Protein AF-A0A966TIG9-F1 (afdb_monomer_lite)

Secondary structure (DSSP, 8-state):
-----------PPPEEEEEPGGGHHHHHHHHHSSS-SSHHHHTEEEETTEEEEEES-HHHHHHHHHHHHHHHHS-SSPPPHHHHHHHHHHHHHHHHHEEEEEETTTEEEEEEE-SSPPPHHHHHHHHHHHTT-

Structure (mmCIF, N/CA/C/O backbone):
data_AF-A0A966TIG9-F1
#
_entry.id   AF-A0A966TIG9-F1
#
loop_
_atom_site.group_PDB
_atom_site.id
_atom_site.type_symbol
_atom_site.label_atom_id
_atom_site.label_alt_id
_atom_site.label_comp_id
_atom_site.label_asym_id
_atom_site.label_entity_id
_atom_site.label_seq_id
_atom_site.pdbx_PDB_ins_code
_atom_site.Cartn_x
_atom_site.Cartn_y
_atom_site.Cartn_z
_atom_site.occupancy
_atom_site.B_iso_or_equiv
_atom_site.auth_seq_id
_atom_site.auth_comp_id
_atom_site.auth_asym_id
_atom_site.auth_atom_id
_atom_site.pdbx_PDB_model_num
ATOM 1 N N . MET A 1 1 ? -39.528 -1.599 31.797 1.00 41.69 1 MET A N 1
ATOM 2 C CA . MET A 1 1 ? -38.512 -2.635 31.522 1.00 41.69 1 MET A CA 1
ATOM 3 C C . MET A 1 1 ? -37.709 -2.132 30.347 1.00 41.69 1 MET A C 1
ATOM 5 O O . MET A 1 1 ? -38.044 -2.378 29.195 1.00 41.69 1 MET A O 1
ATOM 9 N N . ASP A 1 2 ? -36.752 -1.287 30.697 1.00 46.31 2 ASP A N 1
ATOM 10 C CA . ASP A 1 2 ? -35.815 -0.603 29.828 1.00 46.31 2 ASP A CA 1
ATOM 11 C C . ASP A 1 2 ? -34.930 -1.602 29.083 1.00 46.31 2 ASP A C 1
ATOM 13 O O . ASP A 1 2 ? -34.310 -2.474 29.687 1.00 46.31 2 ASP A O 1
ATOM 17 N N . GLY A 1 3 ? -34.872 -1.458 27.764 1.00 47.09 3 GLY A N 1
ATOM 18 C CA . GLY A 1 3 ? -33.974 -2.203 26.891 1.00 47.09 3 GLY A CA 1
ATOM 19 C C . GLY A 1 3 ? -33.348 -1.252 25.887 1.00 47.09 3 GLY A C 1
ATOM 20 O O . GLY A 1 3 ? -33.591 -1.367 24.689 1.00 47.09 3 GLY A O 1
ATOM 21 N N . GLN A 1 4 ? -32.604 -0.257 26.378 1.00 45.53 4 GLN A N 1
ATOM 22 C CA . GLN A 1 4 ? -31.752 0.565 25.524 1.00 45.53 4 GLN A CA 1
ATOM 23 C C . GLN A 1 4 ? -30.664 -0.331 24.918 1.00 45.53 4 GLN A C 1
ATOM 25 O O . GLN A 1 4 ? -29.668 -0.648 25.562 1.00 45.53 4 GLN A O 1
ATOM 30 N N . LEU A 1 5 ? -30.872 -0.746 23.668 1.00 45.50 5 LEU A N 1
ATOM 31 C CA . LEU A 1 5 ? -29.820 -1.222 22.777 1.00 45.50 5 LEU A CA 1
ATOM 32 C C . LEU A 1 5 ? -28.907 -0.033 22.474 1.00 45.50 5 LEU A C 1
ATOM 34 O O . LEU A 1 5 ? -29.104 0.698 21.505 1.00 45.50 5 LEU A O 1
ATOM 38 N N . THR A 1 6 ? -27.916 0.188 23.330 1.00 45.88 6 THR A N 1
ATOM 39 C CA . THR A 1 6 ? -26.764 1.023 23.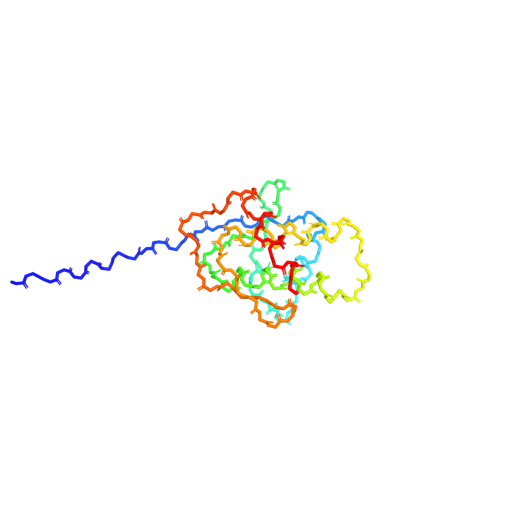010 1.00 45.88 6 THR A CA 1
ATOM 40 C C . THR A 1 6 ? -25.964 0.321 21.915 1.00 45.88 6 THR A C 1
ATOM 42 O O . THR A 1 6 ? -24.988 -0.377 22.170 1.00 45.88 6 THR A O 1
ATOM 45 N N . LEU A 1 7 ? -26.384 0.510 20.660 1.00 47.91 7 LEU A N 1
ATOM 46 C CA . LEU A 1 7 ? -25.502 0.413 19.502 1.00 47.91 7 LEU A CA 1
ATOM 47 C C . LEU A 1 7 ? -24.429 1.491 19.683 1.00 47.91 7 LEU A C 1
ATOM 49 O O . LEU A 1 7 ? -24.542 2.603 19.173 1.00 47.91 7 LEU A O 1
ATOM 53 N N . LEU A 1 8 ? -23.398 1.176 20.465 1.00 48.22 8 LEU A N 1
ATOM 54 C CA . LEU A 1 8 ? -22.114 1.845 20.361 1.00 48.22 8 LEU A CA 1
ATOM 55 C C . LEU A 1 8 ? -21.599 1.490 18.967 1.00 48.22 8 LEU A C 1
ATOM 57 O O . LEU A 1 8 ? -20.930 0.481 18.777 1.00 48.22 8 LEU A O 1
ATOM 61 N N . THR A 1 9 ? -21.996 2.271 17.964 1.00 51.09 9 THR A N 1
ATOM 62 C CA . THR A 1 9 ? -21.335 2.280 16.665 1.00 51.09 9 THR A CA 1
ATOM 63 C C . THR A 1 9 ? -19.894 2.678 16.932 1.00 51.09 9 THR A C 1
ATOM 65 O O . THR A 1 9 ? -19.591 3.865 17.067 1.00 51.09 9 THR A O 1
ATOM 68 N N . GLU A 1 10 ? -19.023 1.686 17.099 1.00 60.91 10 GLU A N 1
ATOM 69 C CA . GLU A 1 10 ? -17.587 1.903 17.131 1.00 60.91 10 GLU A CA 1
ATOM 70 C C . GLU A 1 10 ? -17.224 2.646 15.845 1.00 60.91 10 GLU A C 1
ATOM 72 O O . GLU A 1 10 ? -17.422 2.152 14.733 1.00 60.91 10 GLU A O 1
ATOM 77 N N . LEU A 1 11 ? -16.797 3.901 15.995 1.00 69.56 11 LEU A N 1
ATOM 78 C CA . LEU A 1 11 ? -16.425 4.740 14.867 1.00 69.56 11 LEU A CA 1
ATOM 79 C C . LEU A 1 11 ? -15.242 4.082 14.163 1.00 69.56 11 LEU A C 1
ATOM 81 O O . LEU A 1 11 ? -14.147 3.999 14.720 1.00 69.56 11 LEU A O 1
ATOM 85 N N . VAL A 1 12 ? -15.474 3.625 12.933 1.00 79.06 12 VAL A N 1
ATOM 86 C CA . VAL A 1 12 ? -14.429 3.021 12.109 1.00 79.06 12 VAL A CA 1
ATOM 87 C C . VAL A 1 12 ? -13.296 4.039 11.932 1.00 79.06 12 VAL A C 1
ATOM 89 O O . VAL A 1 12 ? -13.557 5.177 11.516 1.00 79.06 12 VAL A O 1
ATOM 92 N N . PRO A 1 13 ? -12.041 3.684 12.263 1.00 85.62 13 PRO A N 1
ATOM 93 C CA . PRO A 1 13 ? -10.949 4.638 12.229 1.00 85.62 13 PRO A CA 1
ATOM 94 C C . PRO A 1 13 ? -10.702 5.104 10.795 1.00 85.62 13 PRO A C 1
ATOM 96 O O . PRO A 1 13 ? -10.558 4.302 9.876 1.00 85.62 13 PRO A O 1
ATOM 99 N N . THR A 1 14 ? -10.595 6.419 10.604 1.00 93.12 14 THR A N 1
ATOM 100 C CA . THR A 1 14 ? -10.024 6.957 9.365 1.00 93.12 14 THR A CA 1
ATOM 101 C C . THR A 1 14 ? -8.507 6.927 9.481 1.00 93.12 14 THR A C 1
ATOM 103 O O . THR A 1 14 ? -7.929 7.582 10.351 1.00 93.12 14 THR A O 1
ATOM 106 N N . VAL A 1 15 ? -7.854 6.174 8.602 1.00 94.56 15 VAL A N 1
ATOM 107 C CA . VAL A 1 15 ? -6.398 6.036 8.552 1.00 94.56 15 VAL A CA 1
ATOM 108 C C . VAL A 1 15 ? -5.822 6.736 7.328 1.00 94.56 15 VAL A C 1
ATOM 110 O O . VAL A 1 15 ? -6.499 6.960 6.324 1.00 94.56 15 VAL A O 1
ATOM 113 N N . HIS A 1 16 ? -4.545 7.093 7.422 1.00 95.31 16 HIS A N 1
ATOM 114 C CA . HIS A 1 16 ? -3.797 7.746 6.357 1.00 95.31 16 HIS A CA 1
ATOM 115 C C . HIS A 1 16 ? -2.601 6.875 5.982 1.00 95.31 16 HIS A C 1
ATOM 117 O O . HIS A 1 16 ? -1.623 6.802 6.728 1.00 95.31 16 HIS A O 1
ATOM 123 N N . ILE A 1 17 ? -2.671 6.234 4.819 1.00 96.69 17 ILE A N 1
ATOM 124 C CA . ILE A 1 17 ? -1.583 5.427 4.279 1.00 96.69 17 ILE A CA 1
ATOM 125 C C . ILE A 1 17 ? -0.741 6.310 3.370 1.00 96.69 17 ILE A C 1
ATOM 127 O O . ILE A 1 17 ? -1.159 6.686 2.277 1.00 96.69 17 ILE A O 1
ATOM 131 N N . CYS A 1 18 ? 0.454 6.670 3.831 1.00 96.94 18 CYS A N 1
ATOM 132 C CA . CYS A 1 18 ? 1.418 7.342 2.971 1.00 96.94 18 CYS A CA 1
ATOM 133 C C . CYS A 1 18 ? 1.903 6.362 1.897 1.00 96.94 18 CYS A C 1
ATOM 135 O O . CYS A 1 18 ? 2.349 5.259 2.223 1.00 96.94 18 CYS A O 1
ATOM 137 N N . ILE A 1 19 ? 1.892 6.789 0.643 1.00 97.25 19 ILE A N 1
ATOM 138 C CA . ILE A 1 19 ? 2.514 6.092 -0.477 1.00 97.25 19 ILE A CA 1
ATOM 139 C C . ILE A 1 19 ? 3.975 6.562 -0.558 1.00 97.25 19 ILE A C 1
ATOM 141 O O . ILE A 1 19 ? 4.235 7.767 -0.500 1.00 97.25 19 ILE A O 1
ATOM 145 N N . PRO A 1 20 ? 4.963 5.650 -0.567 1.00 97.00 20 PRO A N 1
ATOM 146 C CA . PRO A 1 20 ? 6.356 6.011 -0.819 1.00 97.00 20 PRO A CA 1
ATOM 147 C C . PRO A 1 20 ? 6.520 6.737 -2.168 1.00 97.00 20 PRO A C 1
ATOM 149 O O . PRO A 1 20 ? 5.844 6.352 -3.120 1.00 97.00 20 PRO A O 1
ATOM 152 N N . 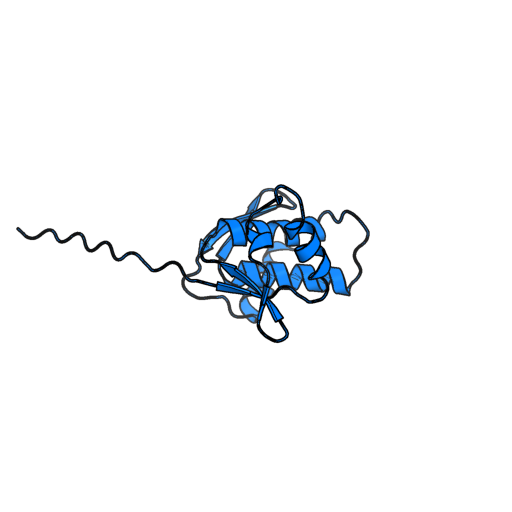PRO A 1 21 ? 7.425 7.726 -2.286 1.00 96.38 21 PRO A N 1
ATOM 153 C CA . PRO A 1 21 ? 7.639 8.460 -3.537 1.00 96.38 21 PRO A CA 1
ATOM 154 C C . PRO A 1 21 ? 7.963 7.560 -4.737 1.00 96.38 21 PRO A C 1
ATOM 156 O O . PRO A 1 21 ? 7.529 7.827 -5.850 1.00 96.38 21 PRO A O 1
ATOM 159 N N . GLU A 1 22 ? 8.669 6.450 -4.513 1.00 96.75 22 GLU A N 1
ATOM 160 C CA . GLU A 1 22 ? 9.016 5.472 -5.550 1.00 96.75 22 GLU A CA 1
ATOM 161 C C . GLU A 1 22 ? 7.801 4.724 -6.122 1.00 96.75 22 GLU A C 1
ATOM 163 O O . GLU A 1 22 ? 7.945 4.015 -7.119 1.00 96.75 22 GLU A O 1
ATOM 168 N N . LEU A 1 23 ? 6.636 4.835 -5.474 1.00 96.81 23 LEU A N 1
ATOM 169 C CA . LEU A 1 23 ? 5.365 4.226 -5.877 1.00 96.81 23 LEU A CA 1
ATOM 170 C C . LEU A 1 23 ? 4.316 5.261 -6.307 1.00 96.81 23 LEU A C 1
ATOM 172 O O . LEU A 1 23 ? 3.172 4.900 -6.571 1.00 96.81 23 LEU A O 1
ATOM 176 N N . GLU A 1 24 ? 4.665 6.550 -6.330 1.00 96.12 24 GLU A N 1
ATOM 177 C CA . GLU A 1 24 ? 3.701 7.611 -6.630 1.00 96.12 24 GLU A CA 1
ATOM 178 C C . GLU A 1 24 ? 3.185 7.521 -8.071 1.00 96.12 24 GLU A C 1
ATOM 180 O O . GLU A 1 24 ? 1.981 7.625 -8.298 1.00 96.12 24 GLU A O 1
ATOM 185 N N . GLU A 1 25 ? 4.075 7.276 -9.034 1.00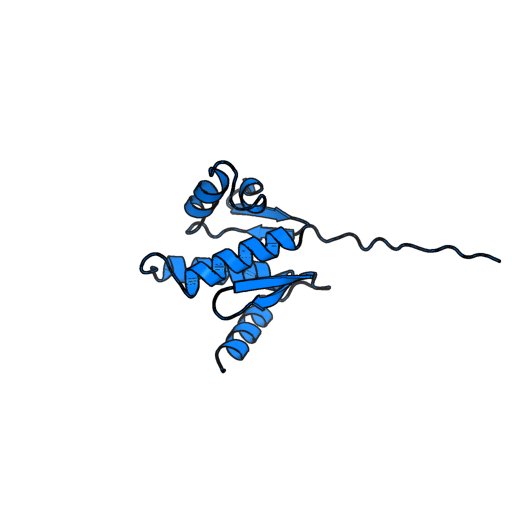 95.31 25 GLU A N 1
ATOM 186 C CA . GLU A 1 25 ? 3.694 7.131 -10.443 1.00 95.31 25 GLU A CA 1
ATOM 187 C C . GLU A 1 25 ? 2.851 5.875 -10.690 1.00 95.31 25 GLU A C 1
ATOM 189 O O . GLU A 1 25 ? 1.890 5.938 -11.450 1.00 95.31 25 GLU A O 1
ATOM 194 N N . ASP A 1 26 ? 3.121 4.761 -10.001 1.00 94.81 26 ASP A N 1
ATOM 195 C CA . ASP A 1 26 ? 2.285 3.557 -10.094 1.00 94.81 26 ASP A CA 1
ATOM 196 C C . ASP A 1 26 ? 0.895 3.821 -9.517 1.00 94.81 26 ASP A C 1
ATOM 198 O O . ASP A 1 26 ? -0.106 3.485 -10.138 1.00 94.81 26 ASP A O 1
ATOM 202 N N . ALA A 1 27 ? 0.813 4.487 -8.362 1.00 94.56 27 ALA A N 1
ATOM 203 C CA . ALA A 1 27 ? -0.466 4.836 -7.755 1.00 94.56 27 ALA A CA 1
ATOM 204 C C . ALA A 1 27 ? -1.285 5.793 -8.642 1.00 94.56 27 ALA A C 1
ATOM 206 O O . ALA A 1 27 ? -2.503 5.649 -8.735 1.00 94.56 27 ALA A O 1
ATOM 207 N N . LYS A 1 28 ? -0.631 6.746 -9.324 1.00 94.81 28 LYS A N 1
ATOM 208 C CA . LYS A 1 28 ? -1.274 7.612 -10.326 1.00 94.81 28 LYS A CA 1
ATOM 209 C C . LYS A 1 28 ? -1.739 6.821 -11.546 1.00 94.81 28 LYS A C 1
ATOM 211 O O . LYS A 1 28 ? -2.841 7.073 -12.023 1.00 94.81 28 LYS A O 1
ATOM 216 N N . ALA A 1 29 ? -0.930 5.880 -12.033 1.00 94.06 29 ALA A N 1
ATOM 217 C CA . ALA A 1 29 ? -1.288 5.027 -13.161 1.00 94.06 29 ALA A CA 1
ATOM 218 C C . ALA A 1 29 ? -2.529 4.180 -12.840 1.00 94.06 29 ALA A C 1
ATOM 220 O O . ALA A 1 29 ? -3.504 4.245 -13.582 1.00 94.06 29 ALA A O 1
ATOM 221 N N . LEU A 1 30 ? -2.544 3.508 -11.683 1.00 93.44 30 LEU A N 1
ATOM 222 C CA . LEU A 1 30 ? -3.684 2.718 -11.201 1.00 93.44 30 LEU A CA 1
ATOM 223 C C . LEU A 1 30 ? -4.952 3.567 -11.026 1.00 93.44 30 LEU A C 1
ATOM 225 O O . LEU A 1 30 ? -6.059 3.114 -11.308 1.00 93.44 30 LEU A O 1
ATOM 229 N N . ALA A 1 31 ? -4.807 4.817 -10.575 1.00 92.62 31 ALA A N 1
ATOM 230 C CA . ALA A 1 31 ? -5.926 5.746 -10.433 1.00 92.62 31 ALA A CA 1
ATOM 231 C C . ALA A 1 31 ? -6.473 6.260 -11.779 1.00 92.62 31 ALA A C 1
ATOM 233 O O . ALA A 1 31 ? -7.625 6.688 -11.834 1.00 92.62 31 ALA A O 1
ATOM 234 N N . ALA A 1 32 ? -5.654 6.261 -12.835 1.00 92.00 32 ALA A N 1
ATOM 235 C CA . ALA A 1 32 ? -6.012 6.757 -14.163 1.00 92.00 32 ALA A CA 1
ATOM 236 C C . ALA A 1 32 ? -6.654 5.690 -15.070 1.00 92.00 32 ALA A C 1
ATOM 238 O O . ALA A 1 32 ? -7.190 6.035 -16.128 1.00 92.00 32 ALA A O 1
ATOM 239 N N . GLU A 1 33 ? -6.607 4.412 -14.682 1.00 89.44 33 GLU A N 1
ATOM 240 C CA . GLU A 1 33 ? -7.319 3.335 -15.373 1.00 89.44 33 GLU A CA 1
ATOM 241 C C . GLU A 1 33 ? -8.837 3.583 -15.376 1.00 89.44 33 GLU A C 1
ATOM 243 O O . GLU A 1 33 ? -9.390 4.169 -14.446 1.00 89.44 33 GLU A O 1
ATOM 248 N N . ASN A 1 34 ? -9.527 3.171 -16.448 1.00 78.56 34 ASN A N 1
ATOM 249 C CA . ASN A 1 34 ? -10.953 3.445 -16.642 1.00 78.56 34 ASN A CA 1
ATOM 250 C C . ASN A 1 34 ? -11.740 2.169 -17.005 1.00 78.56 34 ASN A C 1
ATOM 252 O O . ASN A 1 34 ? -11.695 1.750 -18.165 1.00 78.56 34 ASN A O 1
ATOM 256 N N . PRO A 1 35 ? -12.511 1.592 -16.059 1.00 76.06 35 PRO A N 1
ATOM 257 C CA . PRO A 1 35 ? -12.591 1.977 -14.643 1.00 76.06 35 PRO A CA 1
ATOM 258 C C . PRO A 1 35 ? -11.296 1.632 -13.879 1.00 76.06 35 PRO A C 1
ATOM 260 O O . PRO A 1 35 ? -10.578 0.727 -14.304 1.00 76.06 35 PRO A O 1
ATOM 263 N N . PRO A 1 36 ? -11.003 2.304 -12.750 1.00 77.62 36 PRO A N 1
ATOM 264 C CA . PRO A 1 36 ? -9.881 1.925 -11.899 1.00 77.62 36 PRO A CA 1
ATOM 265 C C . PRO A 1 36 ? -10.040 0.484 -11.413 1.00 77.62 36 PRO A C 1
ATOM 267 O O . PRO A 1 36 ? -11.155 0.096 -11.053 1.00 77.62 36 PRO A O 1
ATOM 270 N N . ILE A 1 37 ? -8.936 -0.269 -11.327 1.00 83.56 37 ILE A N 1
ATOM 271 C CA . ILE A 1 37 ? -8.927 -1.641 -10.778 1.00 83.56 37 ILE A CA 1
ATOM 272 C C . ILE A 1 37 ? -9.607 -1.679 -9.405 1.00 83.56 37 ILE A C 1
ATOM 274 O O . ILE A 1 37 ? -10.426 -2.555 -9.134 1.00 83.56 37 ILE A O 1
ATOM 278 N N . HIS A 1 38 ? -9.313 -0.683 -8.563 1.00 92.81 38 HIS A N 1
ATOM 279 C CA . HIS A 1 38 ? -9.926 -0.535 -7.250 1.00 92.81 38 HIS A CA 1
ATOM 280 C C . HIS A 1 38 ? -10.094 0.949 -6.864 1.00 92.81 38 HIS A C 1
ATOM 282 O O . HIS A 1 38 ? -9.187 1.760 -7.093 1.00 92.81 38 HIS A O 1
ATOM 288 N N . PRO A 1 39 ? -11.210 1.348 -6.215 1.00 93.31 39 PRO A N 1
ATOM 289 C CA . PRO A 1 39 ? -11.481 2.744 -5.848 1.00 93.31 39 PRO A CA 1
ATOM 290 C C . PRO A 1 39 ? -10.494 3.346 -4.835 1.00 93.31 39 PRO A C 1
ATOM 292 O O . PRO A 1 39 ? -10.482 4.564 -4.651 1.00 93.31 39 PRO A O 1
ATOM 295 N N . ALA A 1 40 ? -9.673 2.530 -4.167 1.00 95.50 40 ALA A N 1
ATOM 296 C CA . ALA A 1 40 ? -8.633 2.999 -3.248 1.00 95.50 40 ALA A CA 1
ATOM 297 C C . ALA A 1 40 ? -7.652 3.962 -3.933 1.00 95.50 40 ALA A C 1
ATOM 299 O O . ALA A 1 40 ? -7.306 5.000 -3.366 1.00 95.50 40 ALA A O 1
ATOM 300 N N . TRP A 1 41 ? -7.253 3.654 -5.169 1.00 95.50 41 TRP A N 1
ATOM 301 C CA . TRP A 1 41 ? -6.252 4.424 -5.909 1.00 95.50 41 TRP A CA 1
ATOM 302 C C . TRP A 1 41 ? -6.755 5.820 -6.280 1.00 95.50 41 TRP A C 1
ATOM 304 O O . TRP A 1 41 ? -6.025 6.798 -6.136 1.00 95.50 41 TRP A O 1
ATOM 314 N N . ALA A 1 42 ? -8.044 5.951 -6.603 1.00 93.38 42 ALA A N 1
ATOM 315 C CA . ALA A 1 42 ? -8.678 7.244 -6.868 1.00 93.38 42 ALA A CA 1
ATOM 316 C C . ALA A 1 42 ? -8.735 8.171 -5.632 1.00 93.38 42 ALA A C 1
ATOM 318 O O . ALA A 1 42 ? -8.956 9.374 -5.764 1.00 93.38 42 ALA A O 1
ATOM 319 N N . LYS A 1 43 ? -8.524 7.641 -4.416 1.00 94.81 43 LYS A N 1
ATOM 320 C CA . LYS A 1 43 ? -8.478 8.426 -3.165 1.00 94.81 43 LYS A CA 1
ATOM 321 C C . LYS A 1 43 ? -7.091 9.015 -2.888 1.00 94.81 43 LYS A C 1
ATOM 323 O O . LYS A 1 43 ? -6.941 9.777 -1.925 1.00 94.81 43 LYS A O 1
ATOM 328 N N . ALA A 1 44 ? -6.079 8.646 -3.674 1.00 93.94 44 ALA A N 1
ATOM 329 C CA . ALA A 1 44 ? -4.711 9.094 -3.478 1.00 93.94 44 ALA A CA 1
ATOM 330 C C . ALA A 1 44 ? -4.564 10.587 -3.808 1.00 93.94 44 ALA A C 1
ATOM 332 O O . ALA A 1 44 ? -4.991 11.064 -4.858 1.00 93.94 44 ALA A O 1
ATOM 333 N N . LYS A 1 45 ? -3.968 11.349 -2.888 1.00 95.50 45 LYS A N 1
ATOM 334 C CA . LYS A 1 45 ? -3.765 12.795 -3.048 1.00 95.50 45 LYS A CA 1
ATOM 335 C C . LYS A 1 45 ? -2.545 13.293 -2.291 1.00 95.50 45 LYS A C 1
ATOM 337 O O . LYS A 1 45 ? -2.120 12.689 -1.304 1.00 95.50 45 LYS A O 1
ATOM 342 N N . HIS A 1 46 ? -2.024 14.452 -2.686 1.00 95.44 46 HIS A N 1
ATOM 343 C CA . HIS A 1 46 ? -0.997 15.132 -1.903 1.00 95.44 46 HIS A CA 1
ATOM 344 C C . HIS A 1 46 ? -1.573 15.750 -0.624 1.00 95.44 46 HIS A C 1
ATOM 346 O O . HIS A 1 46 ? -2.604 16.425 -0.628 1.00 95.44 46 HIS A O 1
ATOM 352 N N . ARG A 1 47 ? -0.856 15.556 0.484 1.00 93.31 47 ARG A N 1
ATOM 353 C CA . ARG A 1 47 ? -1.042 16.239 1.766 1.00 93.31 47 ARG A CA 1
ATOM 354 C C . ARG A 1 47 ? 0.300 16.830 2.192 1.00 93.31 47 ARG A C 1
ATOM 356 O O . ARG A 1 47 ? 1.120 16.172 2.839 1.00 93.31 47 ARG A O 1
ATOM 363 N N . GLY A 1 48 ? 0.537 18.078 1.790 1.00 91.12 48 GLY A N 1
ATOM 364 C CA . GLY A 1 48 ? 1.867 18.683 1.856 1.00 91.12 48 GLY A CA 1
ATOM 365 C C . GLY A 1 48 ? 2.842 17.903 0.972 1.00 91.12 48 GLY A C 1
ATOM 366 O O . GLY A 1 48 ? 2.527 17.594 -0.171 1.00 91.12 48 GLY A O 1
ATOM 367 N N . ARG A 1 49 ? 4.000 17.523 1.520 1.00 91.00 49 ARG A N 1
ATOM 368 C CA . ARG A 1 49 ? 5.032 16.764 0.790 1.00 91.00 49 ARG A CA 1
ATOM 369 C C . ARG A 1 49 ? 4.740 15.269 0.595 1.00 91.00 49 ARG A C 1
ATOM 371 O O . ARG A 1 49 ? 5.564 14.577 0.013 1.00 91.00 49 ARG A O 1
ATOM 378 N N . HIS A 1 50 ? 3.658 14.741 1.167 1.00 94.25 50 HIS A N 1
ATOM 379 C CA . HIS A 1 50 ? 3.379 13.302 1.157 1.00 94.25 50 HIS A CA 1
ATOM 380 C C . HIS A 1 50 ? 2.220 12.986 0.216 1.00 94.25 50 HIS A C 1
ATOM 382 O O . HIS A 1 50 ? 1.220 13.702 0.229 1.00 94.25 50 HIS A O 1
ATOM 388 N N . PHE A 1 51 ? 2.325 11.894 -0.536 1.00 96.69 51 PHE A N 1
ATOM 389 C CA . PHE A 1 51 ? 1.212 11.309 -1.279 1.00 96.69 51 PHE A CA 1
ATOM 390 C C . PHE A 1 51 ? 0.502 10.287 -0.384 1.00 96.69 51 PHE A C 1
ATOM 392 O O . PHE A 1 51 ? 1.157 9.449 0.236 1.00 96.69 51 PHE A O 1
ATOM 399 N N . VAL A 1 52 ? -0.813 10.414 -0.200 1.00 96.88 52 VAL A N 1
ATOM 400 C CA . VAL A 1 52 ? -1.549 9.712 0.864 1.00 96.88 52 VAL A CA 1
ATOM 401 C C . VAL A 1 52 ? -2.897 9.210 0.362 1.00 96.88 52 VAL A C 1
ATOM 403 O O . VAL A 1 52 ? -3.654 9.971 -0.237 1.00 96.88 52 VAL A O 1
ATOM 406 N N . ILE A 1 53 ? -3.237 7.970 0.714 1.00 97.12 53 ILE A N 1
ATOM 407 C CA . ILE A 1 53 ? -4.601 7.436 0.642 1.00 97.12 53 ILE A CA 1
ATOM 408 C C . ILE A 1 53 ? -5.233 7.555 2.029 1.00 97.12 53 ILE A C 1
ATOM 410 O O . ILE A 1 53 ? -4.679 7.083 3.022 1.00 97.12 53 ILE A O 1
ATOM 414 N N . SER A 1 54 ? -6.377 8.234 2.113 1.00 96.75 54 SER A N 1
ATOM 415 C CA . SER A 1 54 ? -7.165 8.318 3.350 1.00 96.75 54 SER A CA 1
ATOM 416 C C . SER A 1 54 ? -8.369 7.402 3.234 1.00 96.75 54 SER A C 1
ATOM 418 O O . SER A 1 54 ? -9.134 7.541 2.282 1.00 96.75 54 SER A O 1
ATOM 420 N N . THR A 1 55 ? -8.533 6.482 4.178 1.00 96.06 55 THR A N 1
ATOM 421 C CA . THR A 1 55 ? -9.599 5.482 4.115 1.00 96.06 55 THR A CA 1
ATOM 422 C C . THR A 1 55 ? -10.113 5.095 5.496 1.00 96.06 55 THR A C 1
ATOM 424 O O . THR A 1 55 ? -9.382 5.140 6.483 1.00 96.06 55 THR A O 1
ATOM 427 N N . ASN A 1 56 ? -11.386 4.726 5.544 1.00 95.19 56 ASN A N 1
ATOM 428 C CA . ASN A 1 56 ? -12.058 4.039 6.639 1.00 95.19 56 ASN A CA 1
ATOM 429 C C . ASN A 1 56 ? -12.671 2.702 6.166 1.00 95.19 56 ASN A C 1
ATOM 431 O O . ASN A 1 56 ? -13.541 2.163 6.840 1.00 95.19 56 ASN A O 1
ATOM 435 N N . ASN A 1 57 ? -12.245 2.171 5.013 1.00 95.88 57 ASN A N 1
ATOM 436 C CA . ASN A 1 57 ? -12.693 0.889 4.469 1.00 95.88 57 ASN A CA 1
ATOM 437 C C . ASN A 1 57 ? -11.547 -0.139 4.506 1.00 95.88 57 ASN A C 1
ATOM 439 O O . ASN A 1 57 ? -10.434 0.159 4.070 1.00 95.88 57 ASN A O 1
ATOM 443 N N . LEU A 1 58 ? -11.823 -1.346 5.010 1.00 95.75 58 LEU A N 1
ATOM 444 C CA . LEU A 1 58 ? -10.863 -2.451 5.002 1.00 95.75 58 LEU A CA 1
ATOM 445 C C . LEU A 1 58 ? -10.533 -2.913 3.585 1.00 95.75 58 LEU A C 1
ATOM 447 O O . LEU A 1 58 ? -9.381 -3.253 3.352 1.00 95.75 58 LEU A O 1
ATOM 451 N N . ASP A 1 59 ? -11.467 -2.841 2.636 1.00 96.56 59 ASP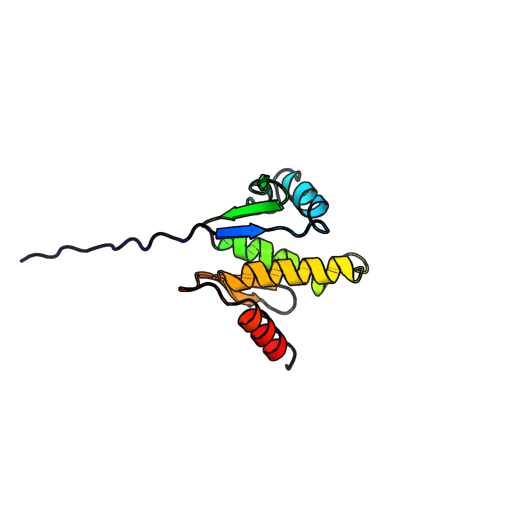 A N 1
ATOM 452 C CA . ASP A 1 59 ? -11.203 -3.247 1.248 1.00 96.56 59 ASP A CA 1
ATOM 453 C C . ASP A 1 59 ? -10.101 -2.395 0.610 1.00 96.56 59 ASP A C 1
ATOM 455 O O . ASP A 1 59 ? -9.252 -2.905 -0.112 1.00 96.56 59 ASP A O 1
ATOM 459 N N . ASP A 1 60 ? -10.032 -1.101 0.948 1.00 97.00 60 ASP A N 1
ATOM 460 C CA . ASP A 1 60 ? -8.930 -0.253 0.490 1.00 97.00 60 ASP A CA 1
ATOM 461 C C . ASP A 1 60 ? -7.589 -0.680 1.105 1.00 97.00 60 ASP A C 1
ATOM 463 O O . ASP A 1 60 ? -6.551 -0.573 0.458 1.00 97.00 60 ASP A O 1
ATOM 467 N N . ILE A 1 61 ? -7.591 -1.140 2.362 1.00 97.00 61 ILE A N 1
ATOM 468 C CA . ILE A 1 61 ? -6.382 -1.646 3.022 1.00 97.00 61 ILE A CA 1
ATOM 469 C C . ILE A 1 61 ? -5.969 -2.990 2.421 1.00 97.00 61 ILE A C 1
ATOM 471 O O . ILE A 1 61 ? -4.772 -3.193 2.212 1.00 97.00 61 ILE A O 1
ATOM 475 N N . SER A 1 62 ? -6.936 -3.865 2.127 1.00 97.00 62 SER A N 1
ATOM 476 C CA . SER A 1 62 ? -6.730 -5.118 1.401 1.00 97.00 62 SER A CA 1
ATOM 477 C C . SER A 1 62 ? -6.057 -4.840 0.069 1.00 97.00 62 SER A C 1
ATOM 479 O O . SER A 1 62 ? -4.964 -5.337 -0.146 1.00 97.00 62 SER A O 1
ATOM 481 N N . GLU A 1 63 ? -6.630 -3.965 -0.757 1.00 97.38 63 GLU A N 1
ATOM 482 C CA . GLU A 1 63 ? -6.074 -3.597 -2.061 1.00 97.38 63 GLU A CA 1
ATOM 483 C C . GLU A 1 63 ? -4.628 -3.093 -1.958 1.00 97.38 63 GLU A C 1
ATOM 485 O O . GLU A 1 63 ? -3.741 -3.558 -2.668 1.00 97.38 63 GLU A O 1
ATOM 490 N N . ILE A 1 64 ? -4.358 -2.149 -1.049 1.00 97.25 64 ILE A N 1
ATOM 491 C CA . ILE A 1 64 ? -3.016 -1.568 -0.900 1.00 97.25 64 ILE A CA 1
ATOM 492 C C . ILE A 1 64 ? -2.000 -2.627 -0.454 1.00 97.25 64 ILE A C 1
ATOM 494 O O . ILE A 1 64 ? -0.855 -2.633 -0.919 1.00 97.25 64 ILE A O 1
ATOM 498 N N . ALA A 1 65 ? -2.393 -3.493 0.482 1.00 96.69 65 ALA A N 1
ATOM 499 C CA . ALA A 1 65 ? -1.543 -4.568 0.969 1.00 96.69 65 ALA A CA 1
ATOM 500 C C . ALA A 1 65 ? -1.307 -5.632 -0.108 1.00 96.69 65 ALA A C 1
ATOM 502 O O . ALA A 1 65 ? -0.168 -6.058 -0.305 1.00 96.69 65 ALA A O 1
ATOM 503 N N . ASP A 1 66 ? -2.365 -6.027 -0.810 1.00 95.94 66 ASP A N 1
ATOM 504 C CA . ASP A 1 66 ? -2.340 -7.042 -1.852 1.00 95.94 66 ASP A CA 1
ATOM 505 C C . ASP A 1 66 ? -1.470 -6.605 -3.026 1.00 95.94 66 ASP A C 1
ATOM 507 O O . ASP A 1 66 ? -0.542 -7.322 -3.393 1.00 95.94 66 ASP A O 1
ATOM 511 N N . PHE A 1 67 ? -1.658 -5.374 -3.510 1.00 96.50 67 PHE A N 1
ATOM 512 C CA . PHE A 1 67 ? -0.796 -4.761 -4.519 1.00 96.50 67 PHE A CA 1
ATOM 513 C C . PHE A 1 67 ? 0.678 -4.819 -4.105 1.00 96.50 67 PHE A C 1
ATOM 515 O O . PHE A 1 67 ? 1.534 -5.301 -4.851 1.00 96.50 67 PHE A O 1
ATOM 522 N N . ALA A 1 68 ? 0.989 -4.365 -2.885 1.00 96.69 68 ALA A N 1
ATOM 523 C CA . ALA A 1 68 ? 2.361 -4.342 -2.401 1.00 96.69 68 ALA A CA 1
ATOM 524 C C . ALA A 1 68 ? 2.972 -5.749 -2.330 1.00 96.69 68 ALA A C 1
ATOM 526 O O . ALA A 1 68 ? 4.132 -5.933 -2.702 1.00 96.69 68 ALA A O 1
ATOM 527 N N . ARG A 1 69 ? 2.202 -6.738 -1.866 1.00 95.06 69 ARG A N 1
ATOM 528 C CA . ARG A 1 69 ? 2.652 -8.123 -1.731 1.00 95.06 69 ARG A CA 1
ATOM 529 C C . ARG A 1 69 ? 2.824 -8.803 -3.088 1.00 95.06 69 ARG A C 1
ATOM 531 O O . ARG A 1 69 ? 3.899 -9.348 -3.335 1.00 95.06 69 ARG A O 1
ATOM 538 N N . CYS A 1 70 ? 1.845 -8.692 -3.984 1.00 94.94 70 CYS A N 1
ATOM 539 C CA . CYS A 1 70 ? 1.915 -9.230 -5.341 1.00 94.94 70 CYS A CA 1
ATOM 540 C C . CYS A 1 70 ? 3.136 -8.694 -6.082 1.00 94.94 70 CYS A C 1
ATOM 542 O O . CYS A 1 70 ? 3.935 -9.466 -6.602 1.00 94.94 70 CYS A O 1
ATOM 544 N N . CYS A 1 71 ? 3.362 -7.378 -6.044 1.00 95.00 71 CYS A N 1
ATOM 545 C CA . CYS A 1 71 ? 4.525 -6.788 -6.693 1.00 95.00 71 CYS A CA 1
ATOM 546 C C . CYS A 1 71 ? 5.864 -7.236 -6.082 1.00 95.00 71 CYS A C 1
ATOM 548 O O . CYS A 1 71 ? 6.882 -7.148 -6.761 1.00 95.00 71 CYS A O 1
ATOM 550 N N . ILE A 1 72 ? 5.911 -7.678 -4.820 1.00 94.81 72 ILE A N 1
ATOM 551 C CA . ILE A 1 72 ? 7.136 -8.186 -4.177 1.00 94.81 72 ILE A CA 1
ATOM 552 C C . ILE A 1 72 ? 7.414 -9.638 -4.567 1.00 94.81 72 ILE A C 1
ATOM 554 O O . ILE A 1 72 ? 8.576 -9.952 -4.865 1.00 94.81 72 ILE A O 1
ATOM 558 N N . GLU A 1 73 ? 6.386 -10.486 -4.490 1.00 93.81 73 GLU A N 1
ATOM 559 C CA . GLU A 1 73 ? 6.478 -11.940 -4.674 1.00 93.81 73 GLU A CA 1
ATOM 560 C C . GLU A 1 73 ? 6.503 -12.317 -6.160 1.00 93.81 73 GLU A C 1
ATOM 562 O O . GLU A 1 73 ? 7.357 -13.088 -6.590 1.00 93.81 73 GLU A O 1
ATOM 567 N N . GLU A 1 74 ? 5.642 -11.695 -6.966 1.00 93.06 74 GLU A N 1
ATOM 568 C CA . GLU A 1 74 ? 5.495 -11.949 -8.402 1.00 93.06 74 GLU A CA 1
ATOM 569 C C . GLU A 1 74 ? 5.639 -10.642 -9.199 1.00 93.06 74 GLU A C 1
ATOM 571 O O . GLU A 1 74 ? 4.686 -10.128 -9.792 1.00 93.06 74 GLU A O 1
ATOM 576 N N . PRO A 1 75 ? 6.842 -10.039 -9.210 1.00 93.12 75 PRO A N 1
ATOM 577 C CA . PRO A 1 75 ? 7.049 -8.779 -9.898 1.00 93.12 75 PRO A CA 1
ATOM 578 C C . PRO A 1 75 ? 6.944 -8.956 -11.419 1.00 93.12 75 PRO A C 1
ATOM 580 O O . PRO A 1 75 ? 7.656 -9.769 -12.006 1.00 93.12 75 PRO A O 1
ATOM 583 N N . ALA A 1 76 ? 6.142 -8.114 -12.079 1.00 90.19 76 ALA A N 1
ATOM 584 C CA . ALA A 1 76 ? 6.017 -8.106 -13.542 1.00 90.19 76 ALA A CA 1
ATOM 585 C C . ALA A 1 76 ? 7.350 -7.822 -14.271 1.00 90.19 76 ALA A C 1
ATOM 587 O O . ALA A 1 76 ? 7.539 -8.218 -15.419 1.00 90.19 76 ALA A O 1
ATOM 588 N N . ALA A 1 77 ? 8.283 -7.138 -13.603 1.00 91.31 77 ALA A N 1
ATOM 589 C CA . ALA A 1 77 ? 9.642 -6.891 -14.071 1.00 91.31 77 ALA A CA 1
ATOM 590 C C . ALA A 1 77 ? 10.624 -6.878 -12.884 1.00 91.31 77 ALA A C 1
ATOM 592 O O . ALA A 1 77 ? 10.215 -6.565 -11.764 1.00 91.31 77 ALA A O 1
ATOM 593 N N . PRO A 1 78 ? 11.927 -7.156 -13.087 1.00 94.56 78 PRO A N 1
ATOM 594 C CA . PRO A 1 78 ? 12.909 -7.147 -12.005 1.00 94.56 78 PRO A CA 1
ATOM 595 C C . PRO A 1 78 ? 12.878 -5.856 -11.171 1.00 94.56 78 PRO A C 1
ATOM 597 O O . PRO A 1 78 ? 13.088 -4.755 -11.680 1.00 94.56 78 PRO A O 1
ATOM 600 N N . LEU A 1 79 ? 12.643 -5.994 -9.862 1.00 95.31 79 LEU A N 1
ATOM 601 C CA . LEU A 1 79 ? 12.579 -4.852 -8.952 1.00 95.31 79 LEU A CA 1
ATOM 602 C C . LEU A 1 79 ? 13.970 -4.331 -8.596 1.00 95.31 79 LEU A C 1
ATOM 604 O O . LEU A 1 79 ? 14.849 -5.085 -8.170 1.00 95.31 79 LEU A O 1
ATOM 608 N N . THR A 1 80 ? 14.125 -3.009 -8.622 1.00 96.69 80 THR A N 1
ATOM 609 C CA . THR A 1 80 ? 15.261 -2.361 -7.965 1.00 96.69 80 THR A CA 1
ATOM 610 C C . THR A 1 80 ? 15.156 -2.512 -6.445 1.00 96.69 80 THR A C 1
ATOM 612 O O . THR A 1 80 ? 14.069 -2.673 -5.879 1.00 96.69 80 THR A O 1
ATOM 615 N N . LYS A 1 81 ? 16.294 -2.403 -5.747 1.00 95.88 81 LYS A N 1
ATOM 616 C CA . LYS A 1 81 ? 16.326 -2.433 -4.275 1.00 95.88 81 LYS A CA 1
ATOM 617 C C . LYS A 1 81 ? 15.422 -1.358 -3.659 1.00 95.88 81 LYS A C 1
ATOM 619 O O . LYS A 1 81 ? 14.706 -1.650 -2.705 1.00 95.88 81 LYS A O 1
ATOM 624 N N . ALA A 1 82 ? 15.437 -0.148 -4.223 1.00 96.12 82 ALA A N 1
ATOM 625 C CA . ALA A 1 82 ? 14.613 0.968 -3.765 1.00 96.12 82 ALA A CA 1
ATOM 626 C C . ALA A 1 82 ? 13.116 0.673 -3.939 1.00 96.12 82 ALA A C 1
ATOM 628 O O . ALA A 1 82 ? 12.355 0.806 -2.985 1.00 96.12 82 ALA A O 1
ATOM 629 N N . LYS A 1 83 ? 12.707 0.167 -5.112 1.00 96.69 83 LYS A N 1
ATOM 630 C CA . LYS A 1 83 ? 11.308 -0.192 -5.383 1.00 96.69 83 LYS A CA 1
ATOM 631 C C . LYS A 1 83 ? 10.811 -1.297 -4.452 1.00 96.69 83 LYS A C 1
ATOM 633 O O . LYS A 1 83 ? 9.747 -1.168 -3.856 1.00 96.69 83 LYS A O 1
ATOM 638 N N . ARG A 1 84 ? 11.612 -2.350 -4.255 1.00 97.12 84 ARG A N 1
ATOM 639 C CA . ARG A 1 84 ? 11.286 -3.434 -3.315 1.00 97.12 84 ARG A CA 1
ATOM 640 C C . ARG A 1 84 ? 11.141 -2.921 -1.882 1.00 97.12 84 ARG A C 1
ATOM 642 O O . ARG A 1 84 ? 10.216 -3.31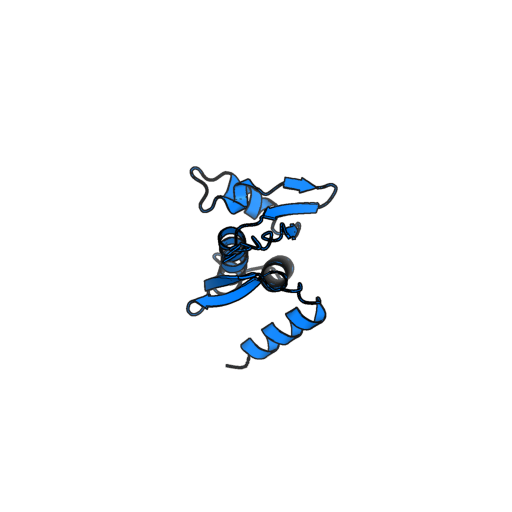5 -1.181 1.00 97.12 84 ARG A O 1
ATOM 649 N N . GLN A 1 85 ? 12.037 -2.035 -1.446 1.00 96.38 85 GLN A N 1
ATOM 650 C CA . GLN A 1 85 ? 11.950 -1.421 -0.123 1.00 96.38 85 GLN A CA 1
ATOM 651 C C . GLN A 1 85 ? 10.695 -0.551 0.016 1.00 96.38 85 GLN A C 1
ATOM 653 O O . GLN A 1 85 ? 10.037 -0.604 1.051 1.00 96.38 85 GLN A O 1
ATOM 658 N N . ALA A 1 86 ? 10.337 0.211 -1.016 1.00 97.31 86 ALA A N 1
ATOM 659 C CA . ALA A 1 86 ? 9.124 1.015 -1.035 1.00 97.31 86 ALA A CA 1
ATOM 660 C C . ALA A 1 86 ? 7.858 0.146 -0.927 1.00 97.31 86 ALA A C 1
ATOM 662 O O . ALA A 1 86 ? 7.004 0.424 -0.089 1.00 97.31 86 ALA A O 1
ATOM 663 N N . LEU A 1 87 ? 7.771 -0.950 -1.686 1.00 97.31 87 LEU A N 1
ATOM 664 C CA . LEU A 1 87 ? 6.661 -1.907 -1.584 1.00 97.31 87 LEU A CA 1
ATOM 665 C C . LEU A 1 87 ? 6.573 -2.516 -0.180 1.00 97.31 87 LEU A C 1
ATOM 667 O O . LEU A 1 87 ? 5.493 -2.558 0.403 1.00 97.31 87 LEU A O 1
ATOM 671 N N . GLN A 1 88 ? 7.708 -2.899 0.414 1.00 95.94 88 GLN A N 1
ATOM 672 C CA . GLN A 1 88 ? 7.722 -3.413 1.785 1.00 95.94 88 GLN A CA 1
ATOM 673 C C . GLN A 1 88 ? 7.216 -2.362 2.780 1.00 95.94 88 GLN A C 1
ATOM 675 O O . GLN A 1 88 ? 6.408 -2.672 3.645 1.00 95.94 88 GLN A O 1
ATOM 680 N N . ILE A 1 89 ? 7.636 -1.103 2.635 1.00 96.00 89 ILE A N 1
ATOM 681 C CA . ILE A 1 89 ? 7.154 0.002 3.471 1.00 96.00 89 ILE A CA 1
ATOM 682 C C . ILE A 1 89 ? 5.643 0.208 3.302 1.00 96.00 89 ILE A C 1
ATOM 684 O O . ILE A 1 89 ? 4.958 0.507 4.280 1.00 96.00 89 ILE A O 1
ATOM 688 N N . LEU A 1 90 ? 5.118 0.085 2.081 1.00 97.25 90 LEU A N 1
ATOM 689 C CA . LEU A 1 90 ? 3.688 0.218 1.815 1.00 97.25 90 LEU A CA 1
ATOM 690 C C . LEU A 1 90 ? 2.893 -0.904 2.497 1.00 97.25 90 LEU A C 1
ATOM 692 O O . LEU A 1 90 ? 1.944 -0.617 3.230 1.00 97.25 90 LEU A O 1
ATOM 696 N N . LEU A 1 91 ? 3.342 -2.153 2.346 1.00 96.06 91 LEU A N 1
ATOM 697 C CA . LEU A 1 91 ? 2.759 -3.317 3.014 1.00 96.06 91 LEU A CA 1
ATOM 698 C C . LEU A 1 91 ? 2.802 -3.172 4.544 1.00 96.06 91 LEU A C 1
ATOM 700 O O . LEU A 1 91 ? 1.800 -3.389 5.225 1.00 96.06 91 LEU A O 1
ATOM 704 N N . ASP A 1 92 ? 3.933 -2.724 5.091 1.00 94.31 92 ASP A N 1
ATOM 705 C CA . ASP A 1 92 ? 4.117 -2.476 6.524 1.00 94.31 92 ASP A CA 1
ATOM 706 C C . ASP A 1 92 ? 3.137 -1.417 7.053 1.00 94.31 92 ASP A C 1
ATOM 708 O O . ASP A 1 92 ? 2.608 -1.537 8.163 1.00 94.31 92 ASP A O 1
ATOM 712 N N . ARG A 1 93 ? 2.881 -0.367 6.260 1.00 95.44 93 ARG A N 1
ATOM 713 C CA . ARG A 1 93 ? 1.911 0.685 6.595 1.00 95.44 93 ARG A CA 1
ATOM 714 C C . ARG A 1 93 ? 0.486 0.140 6.607 1.00 95.44 93 ARG A C 1
ATOM 716 O O . ARG A 1 93 ? -0.246 0.477 7.529 1.00 95.44 93 ARG A O 1
ATOM 723 N N . ALA A 1 94 ? 0.105 -0.719 5.666 1.00 95.50 94 ALA A N 1
ATOM 724 C CA . ALA A 1 94 ? -1.203 -1.377 5.687 1.00 95.50 94 ALA A CA 1
ATOM 725 C C . ALA A 1 94 ? -1.347 -2.309 6.909 1.00 95.50 94 ALA A C 1
ATOM 727 O O . ALA A 1 94 ? -2.279 -2.169 7.707 1.00 95.50 94 ALA A O 1
ATOM 728 N N . TYR A 1 95 ? -0.350 -3.171 7.139 1.00 93.81 95 TYR A N 1
ATOM 729 C CA . TYR A 1 95 ? -0.313 -4.123 8.257 1.00 93.81 95 TYR A CA 1
ATOM 730 C C . TYR A 1 95 ? -0.353 -3.454 9.641 1.00 93.81 95 TYR A C 1
ATOM 732 O O . TYR A 1 95 ? -0.816 -4.027 10.634 1.00 93.81 95 TYR A O 1
ATOM 740 N N . ARG A 1 96 ? 0.128 -2.210 9.732 1.00 94.00 96 ARG A N 1
ATOM 741 C CA . ARG A 1 96 ? 0.055 -1.411 10.955 1.00 94.00 96 ARG A CA 1
ATOM 742 C C . ARG A 1 96 ? -1.381 -1.137 11.398 1.00 94.00 96 ARG A C 1
ATOM 744 O O . ARG A 1 96 ? -1.598 -1.025 12.603 1.00 94.00 96 ARG A O 1
ATOM 751 N N . HIS A 1 97 ? -2.320 -0.991 10.467 1.00 94.62 97 HIS A N 1
ATOM 752 C CA . HIS A 1 97 ? -3.686 -0.548 10.755 1.00 94.62 97 HIS A CA 1
ATOM 753 C C . HIS A 1 97 ? -4.705 -1.687 10.772 1.00 94.62 97 HIS A C 1
ATOM 755 O O . HIS A 1 97 ? -5.671 -1.609 11.529 1.00 94.62 97 HIS A O 1
ATOM 761 N N . ALA A 1 98 ? -4.467 -2.747 10.002 1.00 94.81 98 ALA A N 1
ATOM 762 C CA . ALA A 1 98 ? -5.354 -3.898 9.925 1.00 94.81 98 ALA A CA 1
ATOM 763 C C . ALA A 1 98 ? -4.619 -5.213 10.204 1.00 94.81 98 ALA A C 1
ATOM 765 O O . ALA A 1 98 ? -3.399 -5.328 10.047 1.00 94.81 98 ALA A O 1
ATOM 766 N N . GLU A 1 99 ? -5.371 -6.214 10.642 1.00 94.06 99 GLU A N 1
ATOM 767 C CA . GLU A 1 99 ? -4.927 -7.601 10.576 1.00 94.06 99 GLU A CA 1
ATOM 768 C C . GLU A 1 99 ? -5.061 -8.086 9.139 1.00 94.06 99 GLU A C 1
ATOM 770 O O . GLU A 1 99 ? -6.134 -7.984 8.550 1.00 94.06 99 GLU A O 1
ATOM 775 N N . LEU A 1 100 ? -3.945 -8.553 8.578 1.00 94.25 100 LEU A N 1
ATOM 776 C CA . LEU A 1 100 ? -3.880 -9.077 7.222 1.00 94.25 100 LEU A CA 1
ATOM 777 C C . LEU A 1 100 ? -3.754 -10.594 7.288 1.00 94.25 100 LEU A C 1
ATOM 779 O O . LEU A 1 100 ? -2.830 -11.102 7.929 1.00 94.25 100 LEU A O 1
ATOM 783 N N . GLU A 1 101 ? -4.637 -11.298 6.594 1.00 91.75 101 GLU A N 1
ATOM 784 C CA . GLU A 1 101 ? -4.554 -12.742 6.411 1.00 91.75 101 GLU A CA 1
ATOM 785 C C . GLU A 1 101 ? -4.000 -13.069 5.018 1.00 91.75 101 GLU A C 1
ATOM 787 O O . GLU A 1 101 ? -4.399 -12.443 4.033 1.00 91.75 101 GLU A O 1
ATOM 792 N N . PRO A 1 102 ? -3.040 -14.006 4.906 1.00 90.44 102 PRO A N 1
ATOM 793 C CA . PRO A 1 102 ? -2.532 -14.452 3.617 1.00 90.44 102 PRO A CA 1
ATOM 794 C C . PRO A 1 102 ? -3.603 -15.230 2.845 1.00 90.44 102 PRO A C 1
ATOM 796 O O . PRO A 1 102 ? -4.253 -16.115 3.393 1.00 90.44 102 PRO A O 1
ATOM 799 N N . MET A 1 103 ? -3.708 -14.954 1.549 1.00 89.25 103 MET A N 1
ATOM 800 C CA . MET A 1 103 ? -4.570 -15.671 0.613 1.00 89.25 103 MET A CA 1
ATOM 801 C C . MET A 1 103 ? -3.674 -16.375 -0.408 1.00 89.25 103 MET A C 1
ATOM 803 O O . MET A 1 103 ? -3.276 -15.815 -1.423 1.00 89.25 103 MET A O 1
ATOM 807 N N . GLY A 1 104 ? -3.263 -17.606 -0.107 1.00 87.44 104 GLY A N 1
ATOM 808 C CA . GLY A 1 104 ? -2.241 -18.284 -0.907 1.00 87.44 104 GLY A CA 1
ATOM 809 C C . GLY A 1 104 ? -0.857 -17.633 -0.764 1.00 87.44 104 GLY A C 1
ATOM 810 O O . GLY A 1 104 ? -0.475 -17.194 0.324 1.00 87.44 104 GLY A O 1
ATOM 811 N N . HIS A 1 105 ? -0.074 -17.626 -1.846 1.00 80.81 105 HIS A N 1
ATOM 812 C CA . HIS A 1 105 ? 1.341 -17.244 -1.792 1.00 80.81 105 HIS A CA 1
ATOM 813 C C . HIS A 1 105 ? 1.559 -15.724 -1.866 1.00 80.81 105 HIS A C 1
ATOM 815 O O . HIS A 1 105 ? 2.212 -15.143 -0.991 1.00 80.81 105 HIS A O 1
ATOM 821 N N . CYS A 1 106 ? 0.964 -15.076 -2.867 1.00 86.75 106 CYS A N 1
ATOM 822 C CA . CYS A 1 106 ? 1.205 -13.675 -3.209 1.00 86.75 106 CYS A CA 1
ATOM 823 C C . CYS A 1 106 ? 0.117 -12.703 -2.726 1.00 86.75 106 CYS A C 1
ATOM 825 O O . CYS A 1 106 ? 0.407 -11.514 -2.628 1.00 86.75 106 CYS A O 1
ATOM 827 N N . HIS A 1 107 ? -1.069 -13.186 -2.334 1.00 91.31 107 HIS A N 1
ATOM 828 C CA . HIS A 1 107 ? -2.183 -12.319 -1.943 1.00 91.31 107 HIS A CA 1
ATOM 829 C C . HIS A 1 107 ? -2.379 -12.201 -0.426 1.00 91.31 107 HIS A C 1
ATOM 831 O O . HIS A 1 107 ? -1.928 -13.038 0.370 1.00 91.31 107 HIS A O 1
ATOM 837 N N . CYS A 1 108 ? -3.073 -11.149 -0.001 1.00 92.94 108 CYS A N 1
ATOM 838 C CA . CYS A 1 108 ? -3.564 -10.985 1.362 1.00 92.94 108 CYS A CA 1
ATOM 839 C C . CYS A 1 108 ? -4.791 -10.080 1.450 1.00 92.94 108 CYS A C 1
ATOM 841 O O . CYS A 1 108 ? -5.016 -9.225 0.605 1.00 92.94 108 CYS A O 1
ATOM 843 N N . MET A 1 109 ? -5.553 -10.238 2.529 1.00 95.44 109 MET A N 1
ATOM 844 C CA . MET A 1 109 ? -6.780 -9.484 2.769 1.00 95.44 109 MET A CA 1
ATOM 845 C C . MET A 1 109 ? -6.810 -8.932 4.191 1.00 95.44 109 MET A C 1
ATOM 847 O O . MET A 1 109 ? -6.404 -9.604 5.139 1.00 95.44 109 MET A O 1
ATOM 851 N N . ALA A 1 110 ? -7.299 -7.705 4.348 1.00 95.94 110 ALA A N 1
ATOM 852 C CA . ALA A 1 110 ? -7.539 -7.086 5.639 1.00 95.94 110 ALA A CA 1
ATOM 853 C C . ALA A 1 110 ? -8.842 -7.618 6.250 1.00 95.94 110 ALA A C 1
ATOM 855 O O . ALA A 1 110 ? -9.928 -7.344 5.747 1.00 95.94 110 ALA A O 1
ATOM 856 N N . VAL A 1 111 ? -8.739 -8.362 7.353 1.00 95.06 111 VAL A N 1
ATOM 857 C CA . VAL A 1 111 ? -9.893 -9.045 7.971 1.00 95.06 111 VAL A CA 1
ATOM 858 C C . VAL A 1 111 ? -10.543 -8.250 9.098 1.00 95.06 111 VAL A C 1
ATOM 860 O O . VAL A 1 111 ? -11.733 -8.402 9.356 1.00 95.06 111 VAL A O 1
ATOM 863 N N . LYS A 1 112 ? -9.783 -7.379 9.772 1.00 93.94 112 LYS A N 1
ATOM 864 C CA . LYS A 1 112 ? -10.317 -6.427 10.756 1.00 93.94 112 LYS A CA 1
ATOM 865 C C . LYS A 1 112 ? -9.347 -5.288 11.040 1.00 93.94 112 LYS A C 1
ATOM 867 O O . LYS A 1 112 ? -8.130 -5.425 10.884 1.00 93.94 112 LYS A O 1
ATOM 872 N N . TRP A 1 113 ? -9.887 -4.174 11.528 1.00 94.56 113 TRP A N 1
ATOM 873 C CA . TRP A 1 113 ? -9.089 -3.087 12.089 1.00 94.56 113 TRP A CA 1
ATOM 874 C C . TRP A 1 113 ? -8.396 -3.534 13.372 1.00 94.56 113 TRP A C 1
ATOM 876 O O . TRP A 1 113 ? -8.947 -4.295 14.167 1.00 94.56 113 TRP A O 1
ATOM 886 N N . ARG A 1 114 ? -7.187 -3.026 13.605 1.00 91.44 114 ARG A N 1
ATOM 887 C CA . ARG A 1 114 ? -6.528 -3.179 14.902 1.00 91.44 114 ARG A CA 1
ATOM 888 C C . ARG A 1 114 ? -7.078 -2.154 15.883 1.00 91.44 114 ARG A C 1
ATOM 890 O O . ARG A 1 114 ? -7.154 -0.975 15.548 1.00 91.44 114 ARG A O 1
ATOM 897 N N . GLU A 1 115 ? -7.322 -2.577 17.121 1.00 87.06 115 GLU A N 1
ATOM 898 C CA . GLU A 1 115 ? -7.690 -1.670 18.222 1.00 87.06 115 GLU A CA 1
ATOM 899 C C . GLU A 1 115 ? -6.651 -0.557 18.421 1.00 87.06 115 GLU A C 1
ATOM 901 O O . GLU A 1 115 ? -6.978 0.594 18.707 1.00 87.06 115 GLU A O 1
ATOM 906 N N . LYS A 1 116 ? -5.368 -0.905 18.264 1.00 87.25 116 LYS A N 1
ATOM 907 C CA . LYS A 1 116 ? -4.246 0.032 18.310 1.00 87.25 116 LYS A CA 1
ATOM 908 C C . LYS A 1 116 ? -3.304 -0.234 17.142 1.00 87.25 116 LYS A C 1
ATOM 910 O O . LYS A 1 116 ? -2.919 -1.389 16.933 1.00 87.25 116 LYS A O 1
ATOM 915 N N . PRO A 1 117 ? -2.871 0.810 16.411 1.00 86.38 117 PRO A N 1
ATOM 916 C CA . PRO A 1 117 ? -1.888 0.637 15.358 1.00 86.38 117 PRO A CA 1
ATOM 917 C C . PRO A 1 117 ? -0.596 0.033 15.906 1.00 86.38 117 PRO A C 1
ATOM 919 O O . PRO A 1 117 ? -0.108 0.450 16.960 1.00 86.38 117 PRO A O 1
ATOM 922 N N . LEU A 1 118 ? -0.004 -0.905 15.170 1.00 87.81 118 LEU A N 1
ATOM 923 C CA . LEU A 1 118 ? 1.282 -1.474 15.563 1.00 87.81 118 LEU A CA 1
ATOM 924 C C . LEU A 1 118 ? 2.371 -0.396 15.595 1.00 87.81 118 LEU A C 1
ATOM 926 O O . LEU A 1 118 ? 2.425 0.510 14.756 1.00 87.81 118 LEU A O 1
ATOM 930 N N . SER A 1 119 ? 3.288 -0.515 16.554 1.00 84.69 119 SER A N 1
ATOM 931 C CA . SER A 1 119 ? 4.533 0.244 16.488 1.00 84.69 119 SER A CA 1
ATOM 932 C C . SER A 1 119 ? 5.367 -0.253 15.306 1.00 84.69 119 SER A C 1
ATOM 934 O O . SER A 1 119 ? 5.289 -1.422 14.921 1.00 84.69 119 SER A O 1
ATOM 936 N N . THR A 1 120 ? 6.216 0.611 14.750 1.00 75.56 120 THR A N 1
ATOM 937 C CA . THR A 1 120 ? 7.114 0.245 13.641 1.00 75.56 120 THR A CA 1
ATOM 938 C C . THR A 1 120 ? 7.945 -1.009 13.959 1.00 75.56 120 THR A C 1
ATOM 940 O O . THR A 1 120 ? 8.142 -1.868 13.104 1.00 75.56 120 THR A O 1
ATOM 943 N N . ASN A 1 121 ? 8.361 -1.171 15.219 1.00 72.31 121 ASN A N 1
ATOM 944 C CA . ASN A 1 121 ? 9.133 -2.331 15.672 1.00 72.31 121 ASN A CA 1
ATOM 945 C C . ASN A 1 121 ? 8.311 -3.631 15.695 1.00 72.31 121 ASN A C 1
ATOM 947 O O . ASN A 1 121 ? 8.854 -4.705 15.435 1.00 72.31 121 ASN A O 1
ATOM 951 N N . ALA A 1 122 ? 7.012 -3.550 15.995 1.00 68.38 122 ALA A N 1
ATOM 952 C CA . ALA A 1 122 ? 6.129 -4.712 16.027 1.00 68.38 122 ALA A CA 1
ATOM 953 C C . ALA A 1 122 ? 5.835 -5.252 14.617 1.00 68.38 122 ALA A C 1
ATOM 955 O O . ALA A 1 122 ? 5.843 -6.468 14.420 1.00 68.38 122 ALA A O 1
ATOM 956 N N . VAL A 1 123 ? 5.679 -4.366 13.625 1.00 69.94 123 VAL A N 1
ATOM 957 C CA . VAL A 1 123 ? 5.519 -4.747 12.208 1.00 69.94 123 VAL A CA 1
ATOM 958 C C . VAL A 1 123 ? 6.729 -5.549 11.718 1.00 69.94 123 VAL A C 1
ATOM 960 O O . VAL A 1 123 ? 6.590 -6.670 11.226 1.00 69.94 123 VAL A O 1
ATOM 963 N N . ALA A 1 124 ? 7.938 -5.041 11.977 1.00 62.31 124 ALA A N 1
ATOM 964 C CA . ALA A 1 124 ? 9.181 -5.688 11.564 1.00 62.31 124 ALA A CA 1
ATOM 965 C C . ALA A 1 124 ? 9.426 -7.062 12.222 1.00 62.31 124 ALA A C 1
ATOM 967 O O . ALA A 1 124 ? 10.224 -7.854 11.711 1.00 62.31 124 ALA A O 1
ATOM 968 N N . LYS A 1 125 ? 8.801 -7.348 13.374 1.00 60.97 125 LYS A N 1
ATOM 969 C CA . LYS A 1 125 ? 8.904 -8.643 14.066 1.00 60.97 125 LYS A CA 1
ATOM 970 C C . LYS A 1 125 ? 7.981 -9.689 13.436 1.00 60.97 125 LYS A C 1
ATOM 972 O O . LYS A 1 125 ? 8.425 -10.812 13.222 1.00 60.97 125 LY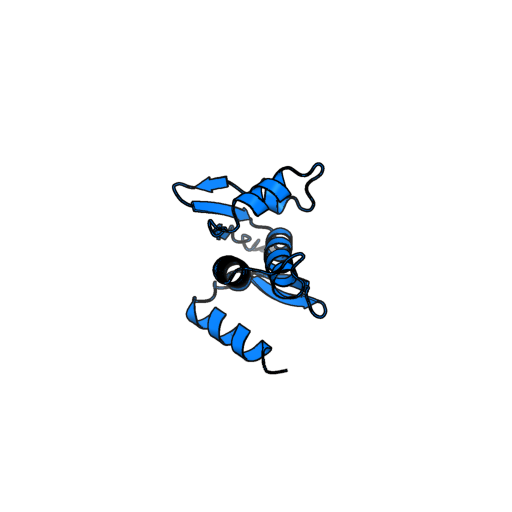S A O 1
ATOM 977 N N . HIS A 1 126 ? 6.747 -9.312 13.094 1.00 63.78 126 HIS A N 1
ATOM 978 C CA . HIS A 1 126 ? 5.752 -10.226 12.525 1.00 63.78 126 HIS A CA 1
ATOM 979 C C . HIS A 1 126 ? 6.161 -10.782 11.148 1.00 63.78 126 HIS A C 1
ATOM 981 O O . HIS A 1 126 ? 6.056 -11.981 10.893 1.00 63.78 126 HIS A O 1
ATOM 987 N N . LEU A 1 127 ? 6.721 -9.941 10.280 1.00 57.34 127 LEU A N 1
ATOM 988 C CA . LEU A 1 127 ? 7.165 -10.369 8.947 1.00 57.34 127 LEU A CA 1
ATOM 989 C C . LEU A 1 127 ? 8.353 -11.336 8.996 1.00 57.34 127 LEU A C 1
ATOM 991 O O . LEU A 1 127 ? 8.494 -12.209 8.145 1.00 57.34 127 LEU A O 1
ATOM 995 N N . ARG A 1 128 ? 9.205 -11.216 10.022 1.00 56.50 128 ARG A N 1
ATOM 996 C CA . ARG A 1 128 ? 10.314 -12.155 10.247 1.00 56.50 128 ARG A CA 1
ATOM 997 C C . ARG A 1 128 ? 9.839 -13.520 10.732 1.00 56.50 128 ARG A C 1
ATOM 999 O O . ARG A 1 128 ? 10.512 -14.505 10.450 1.00 56.50 128 ARG A O 1
ATOM 1006 N N . SER A 1 129 ? 8.715 -13.588 11.445 1.00 55.56 129 SER A N 1
ATOM 1007 C CA . SER A 1 129 ? 8.098 -14.864 11.826 1.00 55.56 129 SER A CA 1
ATOM 1008 C C . SER A 1 129 ? 7.461 -15.588 10.638 1.00 55.56 129 SER A C 1
ATOM 1010 O O . SER A 1 129 ? 7.613 -16.799 10.554 1.00 55.56 129 SER A O 1
ATOM 1012 N N . ASN A 1 130 ? 6.860 -14.873 9.680 1.00 51.50 130 ASN A N 1
ATOM 1013 C CA . ASN A 1 130 ? 6.257 -15.501 8.495 1.00 51.50 130 ASN A CA 1
ATOM 1014 C C . ASN A 1 130 ? 7.272 -15.968 7.437 1.00 51.50 130 ASN A C 1
ATOM 1016 O O . ASN A 1 130 ? 6.925 -16.783 6.598 1.00 51.50 130 ASN A O 1
ATOM 1020 N N . LYS A 1 131 ? 8.534 -15.520 7.488 1.00 47.69 131 LYS A N 1
ATOM 1021 C CA . LYS A 1 131 ? 9.615 -16.012 6.605 1.00 47.69 131 LYS A CA 1
ATOM 1022 C C . LYS A 1 131 ? 10.225 -17.360 7.023 1.00 47.69 131 LYS A C 1
ATOM 1024 O O . LYS A 1 131 ? 11.192 -17.794 6.406 1.00 47.69 131 LYS A O 1
ATOM 1029 N N . LYS A 1 132 ? 9.745 -17.979 8.107 1.00 40.88 132 LYS A N 1
ATOM 1030 C CA . LYS A 1 132 ? 10.313 -19.219 8.671 1.00 40.88 132 LYS A CA 1
ATOM 1031 C C . LYS A 1 132 ? 9.540 -20.497 8.314 1.00 40.88 132 LYS A C 1
ATOM 1033 O O . LYS A 1 132 ? 9.843 -21.534 8.901 1.00 40.88 132 LYS A O 1
ATOM 1038 N N . HIS A 1 133 ? 8.591 -20.433 7.385 1.00 38.09 133 HIS A N 1
ATOM 1039 C CA . HIS A 1 133 ? 7.825 -21.586 6.915 1.00 38.09 133 HIS A CA 1
ATOM 1040 C C . HIS A 1 133 ? 7.951 -21.744 5.407 1.00 38.09 133 HIS A C 1
ATOM 1042 O O . HIS A 1 133 ? 7.862 -20.706 4.715 1.00 38.09 133 HIS A O 1
#

Radius of gyration: 16.47 Å; chains: 1; bounding box: 55×40×48 Å

pLDDT: mean 86.15, std 16.26, range [38.09, 97.38]

Foldseek 3Di:
DDDPPPPPVPPQDWDKQWQPPLCPVVLVVQLPDVVRPDCQSVQWDDDDPTTIGIDSDQVSLQVQLLVLQCCQQPNPDDDDPVRNVSSLSSNLSSVQFFPWDDDPDRGIGGPGGDPHGDDSVRSVVVVVVVVPD

Sequence (133 aa):
MDGQLTLLTELVPTVHICIPPELEEDAKALAAENPPIHPAWAKAKHRGRHFVISTNNLDDISEIADFARCCIEEPAAPLTKAKRQALQILLDRAYRHAELEPMGHCHCMAVKWREKPLSTNAVAKHLRSNKKH